Protein AF-A0A9W4N1F3-F1 (afdb_monomer)

Radius of gyration: 16.72 Å; Cα contacts (8 Å, |Δi|>4): 207; chains: 1; bounding box: 38×55×40 Å

pLDDT: mean 85.75, std 13.84, range [33.62, 97.12]

Mean predicted aligned error: 6.54 Å

Organism: Penicillium nalgiovense (NCBI:txid60175)

Structure (mmCIF, N/CA/C/O backbone):
data_AF-A0A9W4N1F3-F1
#
_entry.id   AF-A0A9W4N1F3-F1
#
loop_
_atom_site.group_PDB
_atom_site.id
_atom_site.type_symbol
_atom_site.label_atom_id
_atom_site.label_alt_id
_atom_site.label_comp_id
_atom_site.label_asym_id
_atom_site.label_entity_id
_atom_site.label_seq_id
_atom_site.pdbx_PDB_ins_code
_atom_site.Cartn_x
_atom_site.Cartn_y
_atom_site.Cartn_z
_atom_site.occupancy
_atom_site.B_iso_or_equiv
_atom_site.auth_seq_id
_atom_site.auth_comp_id
_atom_site.auth_asym_id
_atom_site.auth_atom_id
_atom_site.pdbx_PDB_model_num
ATOM 1 N N . MET A 1 1 ? 2.273 -39.148 -11.464 1.00 36.34 1 MET A N 1
ATOM 2 C CA . MET A 1 1 ? 1.663 -38.093 -12.306 1.00 36.34 1 MET A CA 1
ATOM 3 C C . MET A 1 1 ? 1.872 -36.756 -11.597 1.00 36.34 1 MET A C 1
ATOM 5 O O . MET A 1 1 ? 1.063 -36.368 -10.764 1.00 36.34 1 MET A O 1
ATOM 9 N N . HIS A 1 2 ? 3.015 -36.105 -11.821 1.00 34.03 2 HIS A N 1
ATOM 10 C CA . HIS A 1 2 ? 3.285 -34.787 -11.245 1.00 34.03 2 HIS A CA 1
ATOM 11 C C . HIS A 1 2 ? 2.485 -33.745 -12.026 1.00 34.03 2 HIS A C 1
ATOM 13 O O . HIS A 1 2 ? 2.749 -33.517 -13.204 1.00 34.03 2 HIS A O 1
ATOM 19 N N . ARG A 1 3 ? 1.480 -33.136 -11.388 1.00 33.62 3 ARG A N 1
ATOM 20 C CA . ARG A 1 3 ? 0.896 -31.897 -11.903 1.00 33.62 3 ARG A CA 1
ATOM 21 C C . ARG A 1 3 ? 1.883 -30.782 -11.604 1.00 33.62 3 ARG A C 1
ATOM 23 O O . ARG A 1 3 ? 1.939 -30.282 -10.487 1.00 33.62 3 ARG A O 1
ATOM 30 N N . THR A 1 4 ? 2.655 -30.407 -12.611 1.00 38.34 4 THR A N 1
ATOM 31 C CA . THR A 1 4 ? 3.341 -29.122 -12.644 1.00 38.34 4 THR A CA 1
ATOM 32 C C . THR A 1 4 ? 2.257 -28.049 -12.642 1.00 38.34 4 THR A C 1
ATOM 34 O O . THR A 1 4 ? 1.545 -27.872 -13.631 1.00 38.34 4 THR A O 1
ATOM 37 N N . THR A 1 5 ? 2.070 -27.359 -11.520 1.00 38.41 5 THR A N 1
ATOM 38 C CA . THR A 1 5 ? 1.316 -26.106 -11.491 1.00 38.41 5 THR A CA 1
ATOM 39 C C . THR A 1 5 ? 2.110 -25.094 -12.303 1.00 38.41 5 THR A C 1
ATOM 41 O O . THR A 1 5 ? 3.030 -24.458 -11.795 1.00 38.41 5 THR A O 1
ATOM 44 N N . ALA A 1 6 ? 1.794 -24.998 -13.594 1.00 39.78 6 ALA A N 1
ATOM 45 C CA . ALA A 1 6 ? 2.245 -23.912 -14.443 1.00 39.78 6 ALA A CA 1
ATOM 46 C C . ALA A 1 6 ? 1.889 -22.593 -13.741 1.00 39.78 6 ALA A C 1
ATOM 48 O O . ALA A 1 6 ? 0.712 -22.304 -13.509 1.00 39.78 6 ALA A O 1
ATOM 49 N N . GLY A 1 7 ? 2.919 -21.846 -13.333 1.00 41.75 7 GLY A N 1
ATOM 50 C CA . GLY A 1 7 ? 2.782 -20.558 -12.668 1.00 41.75 7 GLY A CA 1
ATOM 51 C C . GLY A 1 7 ? 1.902 -19.642 -13.507 1.00 41.75 7 GLY A C 1
ATOM 52 O O . GLY A 1 7 ? 2.254 -19.284 -14.631 1.00 41.75 7 GLY A O 1
ATOM 53 N N . ARG A 1 8 ? 0.724 -19.306 -12.976 1.00 44.34 8 ARG A N 1
ATOM 54 C CA . ARG A 1 8 ? -0.213 -18.385 -13.620 1.00 44.34 8 ARG A CA 1
ATOM 55 C C . ARG A 1 8 ? 0.491 -17.037 -13.807 1.00 44.34 8 ARG A C 1
ATOM 57 O O . ARG A 1 8 ? 1.135 -16.540 -12.888 1.00 44.34 8 ARG A O 1
ATOM 64 N N . ALA A 1 9 ? 0.403 -16.503 -15.021 1.00 45.31 9 ALA A N 1
ATOM 65 C CA . ALA A 1 9 ? 1.133 -15.330 -15.486 1.00 45.31 9 ALA A CA 1
ATOM 66 C C . ALA A 1 9 ? 1.056 -14.138 -14.509 1.00 45.31 9 ALA A C 1
ATOM 68 O O . ALA A 1 9 ? -0.026 -13.687 -14.136 1.00 45.31 9 ALA A O 1
ATOM 69 N N . ARG A 1 10 ? 2.236 -13.639 -14.125 1.00 59.25 10 ARG A N 1
ATOM 70 C CA . ARG A 1 10 ? 2.479 -12.517 -13.210 1.00 59.25 10 ARG A CA 1
ATOM 71 C C . ARG A 1 10 ? 2.397 -11.211 -14.014 1.00 59.25 10 ARG A C 1
ATOM 73 O O . ARG A 1 10 ? 3.336 -10.898 -14.727 1.00 59.25 10 ARG A O 1
ATOM 80 N N . GLN A 1 11 ? 1.291 -10.470 -13.958 1.00 67.00 11 GLN A N 1
ATOM 81 C CA . GLN A 1 11 ? 1.117 -9.209 -14.706 1.00 67.00 11 GLN A CA 1
ATOM 82 C C . GLN A 1 11 ? 0.681 -8.075 -13.763 1.00 67.00 11 GLN A C 1
ATOM 84 O O . GLN A 1 11 ? -0.237 -8.295 -12.978 1.00 67.00 11 GLN A O 1
ATOM 89 N N . LEU A 1 12 ? 1.270 -6.875 -13.848 1.00 76.25 12 LEU A N 1
ATOM 90 C CA . LEU A 1 12 ? 0.862 -5.690 -13.069 1.00 76.25 12 LEU A CA 1
ATOM 91 C C . LEU A 1 12 ? 0.024 -4.747 -13.939 1.00 76.25 12 LEU A C 1
ATOM 93 O O . LEU A 1 12 ? 0.494 -4.241 -14.964 1.00 76.25 12 LEU A O 1
ATOM 97 N N . TYR A 1 13 ? -1.237 -4.565 -13.554 1.00 75.81 13 TYR A N 1
ATOM 98 C CA . TYR A 1 13 ? -2.259 -3.841 -14.310 1.00 75.81 13 TYR A CA 1
ATOM 99 C C . TYR A 1 13 ? -3.499 -3.596 -13.438 1.00 75.81 13 TYR A C 1
ATOM 101 O O . TYR A 1 13 ? -3.713 -4.278 -12.435 1.00 75.81 13 TYR A O 1
ATOM 109 N N . ARG A 1 14 ? -4.356 -2.662 -13.849 1.00 81.25 14 ARG A N 1
ATOM 110 C CA . ARG A 1 14 ? -5.736 -2.537 -13.349 1.00 81.25 14 ARG A CA 1
ATOM 111 C C . ARG A 1 14 ? -6.688 -3.394 -14.189 1.00 81.25 14 ARG A C 1
ATOM 113 O O . ARG A 1 14 ? -6.340 -3.774 -15.304 1.00 81.25 14 ARG A O 1
ATOM 120 N N . PHE A 1 15 ? -7.903 -3.674 -13.705 1.00 74.06 15 PHE A N 1
ATOM 121 C CA . PHE A 1 15 ? -8.975 -4.323 -14.481 1.00 74.06 15 PHE A CA 1
ATOM 122 C C . PHE A 1 15 ? -8.995 -3.907 -15.962 1.00 74.06 15 PHE A C 1
ATOM 124 O O . PHE A 1 15 ? -8.907 -2.728 -16.299 1.00 74.06 15 PHE A O 1
ATOM 131 N N . GLY A 1 16 ? -9.088 -4.897 -16.854 1.00 72.75 16 GLY A N 1
ATOM 132 C CA . GLY A 1 16 ? -9.069 -4.661 -18.300 1.00 72.75 16 GLY A CA 1
ATOM 133 C C . GLY A 1 16 ? -7.688 -4.335 -18.882 1.00 72.75 16 GLY A C 1
ATOM 134 O O . GLY A 1 16 ? -7.625 -3.778 -19.973 1.00 72.75 16 GLY A O 1
ATOM 135 N N . LYS A 1 17 ? -6.595 -4.682 -18.181 1.00 79.00 17 LYS A N 1
ATOM 136 C CA . LYS A 1 17 ? -5.199 -4.472 -18.627 1.00 79.00 17 LYS A CA 1
ATOM 137 C C . LYS A 1 17 ? -4.808 -2.999 -18.782 1.00 79.00 17 LYS A C 1
ATOM 139 O O . LYS A 1 17 ? -3.885 -2.676 -19.528 1.00 79.00 17 LYS A O 1
ATOM 144 N N . GLN A 1 18 ? -5.504 -2.128 -18.061 1.00 84.25 18 GLN A N 1
ATOM 145 C CA . GLN A 1 18 ? -5.226 -0.698 -18.032 1.00 84.25 18 GLN A CA 1
ATOM 146 C C . GLN A 1 18 ? -3.960 -0.402 -17.206 1.00 84.25 18 GLN A C 1
ATOM 148 O O . GLN A 1 18 ? -3.609 -1.207 -16.329 1.00 84.25 18 GLN A O 1
ATOM 153 N N . PRO A 1 19 ? -3.283 0.736 -17.457 1.00 84.81 19 PRO A N 1
ATOM 154 C CA . PRO A 1 19 ? -2.197 1.217 -16.609 1.00 84.81 19 PRO A CA 1
ATOM 155 C C . PRO A 1 19 ? -2.611 1.337 -15.138 1.00 84.81 19 PRO A C 1
ATOM 157 O O . PRO A 1 19 ? -3.794 1.442 -14.803 1.00 84.81 19 PRO A O 1
ATOM 160 N N . LEU A 1 20 ? -1.616 1.320 -14.257 1.00 86.56 20 LEU A N 1
ATOM 161 C CA . LEU A 1 20 ? -1.813 1.453 -12.817 1.00 86.56 20 LEU A CA 1
ATOM 162 C C . LEU A 1 20 ? -2.311 2.864 -12.460 1.00 86.56 20 LEU A C 1
ATOM 164 O O . LEU A 1 20 ? -1.780 3.855 -12.953 1.00 86.56 20 LEU A O 1
ATOM 168 N N . THR A 1 21 ? -3.295 2.963 -11.564 1.00 83.31 21 THR A N 1
ATOM 169 C CA . THR A 1 21 ? -3.874 4.235 -11.085 1.00 83.31 21 THR A CA 1
ATOM 170 C C . THR A 1 21 ? -3.245 4.684 -9.767 1.00 83.31 21 THR A C 1
ATOM 172 O O . THR A 1 21 ? -3.920 5.141 -8.851 1.00 83.31 21 THR A O 1
ATOM 175 N N . GLU A 1 22 ? -1.928 4.533 -9.663 1.00 85.38 22 GLU A N 1
ATOM 176 C CA . GLU A 1 22 ? -1.179 4.904 -8.467 1.00 85.38 22 GLU A CA 1
ATOM 177 C C . GLU A 1 22 ? -1.120 6.430 -8.313 1.00 85.38 22 GLU A C 1
ATOM 179 O O . GLU A 1 22 ? -0.582 7.114 -9.184 1.00 85.38 22 GLU A O 1
ATOM 184 N N . ALA A 1 23 ? -1.616 6.960 -7.190 1.00 85.69 23 ALA A N 1
ATOM 185 C CA . ALA A 1 23 ? -1.560 8.387 -6.879 1.00 85.69 23 ALA A CA 1
ATOM 186 C C . ALA A 1 23 ? -0.129 8.950 -6.923 1.00 85.69 23 ALA A C 1
ATOM 188 O O . ALA A 1 23 ? 0.079 10.029 -7.479 1.00 85.69 23 ALA A O 1
ATOM 189 N N . PHE A 1 24 ? 0.867 8.195 -6.442 1.00 83.88 24 PHE A N 1
ATOM 190 C CA . PHE A 1 24 ? 2.283 8.571 -6.551 1.00 83.88 24 PHE A CA 1
ATOM 191 C C . PHE A 1 24 ? 2.749 8.703 -8.020 1.00 83.88 24 PHE A C 1
ATOM 193 O O . PHE A 1 24 ? 3.674 9.439 -8.334 1.00 83.88 24 PHE A O 1
ATOM 200 N N . LEU A 1 25 ? 2.088 8.050 -8.973 1.00 83.31 25 LEU A N 1
ATOM 201 C CA . LEU A 1 25 ? 2.440 8.110 -10.396 1.00 83.31 25 LEU A CA 1
ATOM 202 C C . LEU A 1 25 ? 1.584 9.093 -11.194 1.00 83.31 25 LEU A C 1
ATOM 204 O O . LEU A 1 25 ? 1.737 9.171 -12.411 1.00 83.31 25 LEU A O 1
ATOM 208 N N . LYS A 1 26 ? 0.709 9.872 -10.544 1.00 83.81 26 LYS A N 1
ATOM 209 C CA . LYS A 1 26 ? -0.211 10.801 -11.222 1.00 83.81 26 LYS A CA 1
ATOM 210 C C . LYS A 1 26 ? 0.498 11.751 -12.195 1.00 83.81 26 LYS A C 1
ATOM 212 O O . LYS A 1 26 ? -0.058 12.075 -13.240 1.00 83.81 26 LYS A O 1
ATOM 217 N N . PHE A 1 27 ? 1.714 12.178 -11.858 1.00 83.88 27 PHE A N 1
ATOM 218 C CA . PHE A 1 27 ? 2.531 13.080 -12.678 1.00 83.88 27 PHE A CA 1
ATOM 219 C C . PHE A 1 27 ? 3.626 12.366 -13.486 1.00 83.88 27 PHE A C 1
ATOM 221 O O . PHE A 1 27 ? 4.361 13.022 -14.214 1.00 83.88 27 PHE A O 1
ATOM 228 N N . HIS A 1 28 ? 3.704 11.035 -13.390 1.00 82.88 28 HIS A N 1
ATOM 229 C CA . HIS A 1 28 ? 4.682 10.182 -14.077 1.00 82.88 28 HIS A CA 1
ATOM 230 C C . HIS A 1 28 ? 3.967 9.010 -14.785 1.00 82.88 28 HIS A C 1
ATOM 232 O O . HIS A 1 28 ? 4.188 7.842 -14.440 1.00 82.88 28 HIS A O 1
ATOM 238 N N . PRO A 1 29 ? 3.040 9.288 -15.729 1.00 83.06 29 PRO A N 1
ATOM 239 C CA . PRO A 1 29 ? 2.220 8.258 -16.375 1.00 83.06 29 PRO A CA 1
ATOM 240 C C . PRO A 1 29 ? 3.042 7.280 -17.224 1.00 83.06 29 PRO A C 1
ATOM 242 O O . PRO A 1 29 ? 2.627 6.139 -17.417 1.00 83.06 29 PRO A O 1
ATOM 245 N N . ASP A 1 30 ? 4.222 7.695 -17.683 1.00 84.44 30 ASP A N 1
ATOM 246 C CA . ASP A 1 30 ? 5.212 6.860 -18.367 1.00 84.44 30 ASP A CA 1
ATOM 247 C C . ASP A 1 30 ? 5.675 5.674 -17.507 1.00 84.44 30 ASP A C 1
ATOM 249 O O . ASP A 1 30 ? 6.005 4.610 -18.032 1.00 84.44 30 ASP A O 1
ATOM 253 N N . LEU A 1 31 ? 5.616 5.808 -16.179 1.00 83.19 31 LEU A N 1
ATOM 254 C CA . LEU A 1 31 ? 5.974 4.737 -15.258 1.00 83.19 31 LEU A CA 1
ATOM 255 C C . LEU A 1 31 ? 4.815 3.764 -15.014 1.00 83.19 31 LEU A C 1
ATOM 25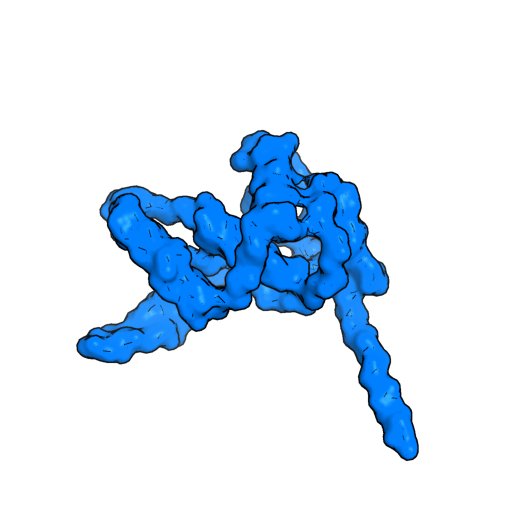7 O O . LEU A 1 31 ? 5.053 2.651 -14.550 1.00 83.19 31 LEU A O 1
ATOM 261 N N . ALA A 1 32 ? 3.561 4.120 -15.310 1.00 84.75 32 ALA A N 1
ATOM 262 C CA . ALA A 1 32 ? 2.365 3.386 -14.872 1.00 84.75 32 ALA A CA 1
ATOM 263 C C . ALA A 1 32 ? 2.142 2.010 -15.542 1.00 84.75 32 ALA A C 1
ATOM 265 O O . ALA A 1 32 ? 1.254 1.261 -15.123 1.00 84.75 32 ALA A O 1
ATOM 266 N N . GLY A 1 33 ? 2.953 1.636 -16.534 1.00 84.44 33 GLY A N 1
ATOM 267 C CA . GLY A 1 33 ? 2.794 0.382 -17.276 1.00 84.44 33 GLY A CA 1
ATOM 268 C C . GLY A 1 33 ? 1.678 0.458 -18.330 1.00 84.44 33 GLY A C 1
ATOM 269 O O . GLY A 1 33 ? 1.392 1.544 -18.831 1.00 84.44 33 GLY A O 1
ATOM 270 N N . PRO A 1 34 ? 1.035 -0.669 -18.701 1.00 82.44 34 PRO A N 1
ATOM 271 C CA . PRO A 1 34 ? 0.968 -1.950 -17.986 1.00 82.44 34 PRO A CA 1
ATOM 272 C C . PRO A 1 34 ? 2.226 -2.824 -18.126 1.00 82.44 34 PRO A C 1
ATOM 274 O O . PRO A 1 34 ? 2.948 -2.740 -19.114 1.00 82.44 34 PRO A O 1
ATOM 277 N N . PHE A 1 35 ? 2.435 -3.743 -17.177 1.00 82.31 35 PHE A N 1
ATOM 278 C CA . PHE A 1 35 ? 3.537 -4.714 -17.204 1.00 82.31 35 PHE A CA 1
ATOM 279 C C . PHE A 1 35 ? 2.969 -6.133 -17.334 1.00 82.31 35 PHE A C 1
ATOM 281 O O . PHE A 1 35 ? 2.492 -6.713 -16.363 1.00 82.31 35 PHE A O 1
ATOM 288 N N . GLN A 1 36 ? 2.976 -6.705 -18.542 1.00 74.25 36 GLN A N 1
ATOM 289 C CA . GLN A 1 36 ? 2.295 -7.984 -18.835 1.00 74.25 36 GLN A CA 1
ATOM 290 C C . GLN A 1 36 ? 3.235 -9.172 -19.102 1.00 74.25 36 GLN A C 1
ATOM 292 O O . GLN A 1 36 ? 2.785 -10.237 -19.532 1.00 74.25 36 GLN A O 1
ATOM 297 N N . VAL A 1 37 ? 4.532 -9.005 -18.852 1.00 71.75 37 VAL A N 1
ATOM 298 C CA . VAL A 1 37 ? 5.558 -10.029 -19.100 1.00 71.75 37 VAL A CA 1
ATOM 299 C C . VAL A 1 37 ? 5.767 -10.949 -17.892 1.00 71.75 37 VAL A C 1
ATOM 301 O O . VAL A 1 37 ? 5.389 -10.609 -16.779 1.00 71.75 37 VAL A O 1
ATOM 304 N N . ALA A 1 38 ? 6.452 -12.082 -18.077 1.00 73.00 38 ALA A N 1
ATOM 305 C CA . ALA A 1 38 ? 6.713 -13.061 -17.012 1.00 73.00 38 ALA A CA 1
ATOM 306 C C . ALA A 1 38 ? 7.382 -12.479 -15.742 1.00 73.00 38 ALA A C 1
ATOM 308 O O . ALA A 1 38 ? 7.097 -12.944 -14.641 1.00 73.00 38 ALA A O 1
ATOM 309 N N . ASN A 1 39 ? 8.206 -11.435 -15.892 1.00 80.12 39 ASN A N 1
ATOM 310 C CA . ASN A 1 39 ? 8.917 -10.745 -14.809 1.00 80.12 39 ASN A CA 1
ATOM 311 C C . ASN A 1 39 ? 8.329 -9.354 -14.513 1.00 80.12 39 ASN A C 1
ATOM 313 O O . ASN A 1 39 ? 9.074 -8.412 -14.251 1.00 80.12 39 ASN A O 1
ATOM 317 N N . ALA A 1 40 ? 7.004 -9.194 -14.585 1.00 83.44 40 ALA A N 1
ATOM 318 C CA . ALA A 1 40 ? 6.355 -7.887 -14.462 1.00 83.44 40 ALA A CA 1
ATOM 319 C C . ALA A 1 40 ? 6.722 -7.128 -13.171 1.00 83.44 40 ALA A C 1
ATOM 321 O O . ALA A 1 40 ? 6.912 -5.919 -13.230 1.00 83.44 40 ALA A O 1
ATOM 322 N N . VAL A 1 41 ? 6.871 -7.821 -12.031 1.00 85.88 41 VAL A N 1
ATOM 323 C CA . VAL A 1 41 ? 7.325 -7.212 -10.762 1.00 85.88 41 VAL A CA 1
ATOM 324 C C . VAL A 1 41 ? 8.730 -6.637 -10.911 1.00 85.88 41 VAL A C 1
ATOM 326 O O . VAL A 1 41 ? 8.963 -5.486 -10.554 1.00 85.88 41 VAL A O 1
ATOM 329 N N . ARG A 1 42 ? 9.655 -7.418 -11.481 1.00 87.00 42 ARG A N 1
ATOM 330 C CA . ARG A 1 42 ? 11.039 -6.984 -11.654 1.00 87.00 42 ARG A CA 1
ATOM 331 C C . ARG A 1 42 ? 11.141 -5.830 -12.645 1.00 87.00 42 ARG A C 1
ATOM 333 O O . ARG A 1 42 ? 11.780 -4.841 -12.338 1.00 87.00 42 ARG A O 1
ATOM 340 N N . GLN A 1 43 ? 10.428 -5.890 -13.770 1.00 84.00 43 GLN A N 1
ATOM 341 C CA . GLN A 1 43 ? 10.365 -4.759 -14.703 1.00 84.00 43 GLN A CA 1
ATOM 342 C C . GLN A 1 43 ? 9.768 -3.506 -14.067 1.00 84.00 43 GLN A C 1
ATOM 344 O O . GLN A 1 43 ? 10.250 -2.406 -14.311 1.00 84.00 43 GLN A O 1
ATOM 349 N N . PHE A 1 44 ? 8.721 -3.660 -13.258 1.00 86.25 44 PHE A N 1
ATOM 350 C CA . PHE A 1 44 ? 8.115 -2.553 -12.532 1.00 86.25 44 PHE A CA 1
ATOM 351 C C . PHE A 1 44 ? 9.106 -1.905 -11.559 1.00 86.25 44 PHE A C 1
ATOM 353 O O . PHE A 1 44 ? 9.163 -0.676 -11.499 1.00 86.25 44 PHE A O 1
ATOM 360 N N . GLN A 1 45 ? 9.872 -2.723 -10.830 1.00 89.44 45 GLN A N 1
ATOM 361 C CA . GLN A 1 45 ? 10.930 -2.290 -9.917 1.00 89.44 45 GLN A CA 1
ATOM 362 C C . GLN A 1 45 ? 12.071 -1.606 -10.670 1.00 89.44 45 GLN A C 1
ATOM 364 O O . GLN A 1 45 ? 12.415 -0.477 -10.333 1.00 89.44 45 GLN A O 1
ATOM 369 N N . ASP A 1 46 ? 12.590 -2.235 -11.727 1.00 86.94 46 ASP A N 1
ATOM 370 C CA . ASP A 1 46 ? 13.684 -1.715 -12.551 1.00 86.94 46 ASP A CA 1
ATOM 371 C C . ASP A 1 46 ? 13.293 -0.371 -13.193 1.00 86.94 46 ASP A C 1
ATOM 373 O O . ASP A 1 46 ? 14.038 0.602 -13.100 1.00 86.94 46 ASP A O 1
ATOM 377 N N . ALA A 1 47 ? 12.079 -0.263 -13.752 1.00 83.19 47 ALA A N 1
ATOM 378 C CA . ALA A 1 47 ? 11.551 0.984 -14.320 1.00 83.19 47 ALA A CA 1
ATOM 379 C C . ALA A 1 47 ? 11.430 2.121 -13.288 1.00 83.19 47 ALA A C 1
ATOM 381 O O . ALA A 1 47 ? 11.367 3.295 -13.650 1.00 83.19 47 ALA A O 1
ATOM 382 N N . ARG A 1 48 ? 11.380 1.783 -11.996 1.00 83.50 48 ARG A N 1
ATOM 383 C CA . ARG A 1 48 ? 11.247 2.726 -10.879 1.00 83.50 48 ARG A CA 1
ATOM 384 C C . ARG A 1 48 ? 12.536 2.903 -10.079 1.00 83.50 48 ARG A C 1
ATOM 386 O O . ARG A 1 48 ? 12.537 3.715 -9.161 1.00 83.50 48 ARG A O 1
ATOM 393 N N . GLY A 1 49 ? 13.604 2.177 -10.412 1.00 86.44 49 GLY A N 1
ATOM 394 C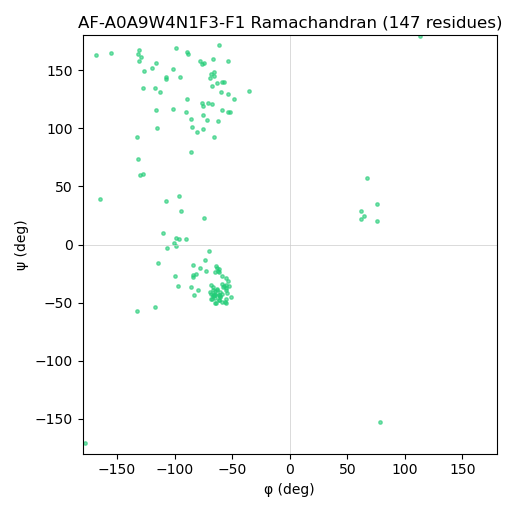 CA . GLY A 1 49 ? 14.837 2.157 -9.622 1.00 86.44 49 GLY A CA 1
ATOM 395 C C . GLY A 1 49 ? 14.636 1.626 -8.197 1.00 86.44 49 GLY A C 1
ATOM 396 O O . GLY A 1 49 ? 15.326 2.061 -7.283 1.00 86.44 49 GLY A O 1
ATOM 397 N N . ILE A 1 50 ? 13.662 0.735 -7.984 1.00 89.88 50 ILE A N 1
ATOM 398 C CA . ILE A 1 50 ? 13.406 0.130 -6.672 1.00 89.88 50 ILE A CA 1
ATOM 399 C C . ILE A 1 50 ? 14.307 -1.096 -6.514 1.00 89.88 50 ILE A C 1
ATOM 401 O O . ILE A 1 50 ? 14.069 -2.140 -7.122 1.00 89.88 50 ILE A O 1
ATOM 405 N N . GLU A 1 51 ? 15.320 -0.990 -5.662 1.00 89.94 51 GLU A N 1
ATOM 406 C CA . GLU A 1 51 ? 16.276 -2.069 -5.403 1.00 89.94 51 GLU A CA 1
ATOM 407 C C . GLU A 1 51 ? 15.762 -3.040 -4.329 1.00 89.94 51 GLU A C 1
ATOM 409 O O . GLU A 1 51 ? 16.148 -2.979 -3.164 1.00 89.94 51 GLU A O 1
ATOM 414 N N . ILE A 1 52 ? 14.871 -3.955 -4.725 1.00 90.19 52 ILE A N 1
ATOM 415 C CA . ILE A 1 52 ? 14.384 -5.049 -3.869 1.00 90.19 52 ILE A CA 1
ATOM 416 C C . ILE A 1 52 ? 14.813 -6.383 -4.484 1.00 90.19 52 ILE A C 1
ATOM 418 O O . ILE A 1 52 ? 14.382 -6.757 -5.575 1.00 90.19 52 ILE A O 1
ATOM 422 N N . ASN A 1 53 ? 15.670 -7.118 -3.772 1.00 83.62 53 ASN A N 1
ATOM 423 C CA . ASN A 1 53 ? 16.317 -8.345 -4.260 1.00 83.62 53 ASN A CA 1
ATOM 424 C C . ASN A 1 53 ? 15.580 -9.638 -3.862 1.00 83.62 53 ASN A C 1
ATOM 426 O O . ASN A 1 53 ? 16.195 -10.696 -3.742 1.00 83.62 53 ASN A O 1
ATOM 430 N N . SER A 1 54 ? 14.262 -9.555 -3.687 1.00 83.62 54 SER A N 1
ATOM 431 C CA . SER A 1 54 ? 13.399 -10.669 -3.278 1.00 83.62 54 SER A CA 1
ATOM 432 C C . SER A 1 54 ? 12.381 -10.992 -4.375 1.00 83.62 54 SER A C 1
ATOM 434 O O . SER A 1 54 ? 11.749 -10.076 -4.905 1.00 83.62 54 SER A O 1
ATOM 436 N N . ASP A 1 55 ? 12.181 -12.279 -4.697 1.00 84.25 55 ASP A N 1
ATOM 437 C CA . ASP A 1 55 ? 11.038 -12.695 -5.528 1.00 84.25 55 ASP A CA 1
ATOM 438 C C . ASP A 1 55 ? 9.769 -12.554 -4.688 1.00 84.25 55 ASP A C 1
ATOM 440 O O . ASP A 1 55 ? 9.541 -13.314 -3.745 1.00 84.25 55 ASP A O 1
ATOM 444 N N . VAL A 1 56 ? 8.969 -11.539 -5.002 1.00 86.62 56 VAL A N 1
ATOM 445 C CA . VAL A 1 56 ? 7.708 -11.280 -4.313 1.00 86.62 56 VAL A CA 1
ATOM 446 C C . VAL A 1 56 ? 6.527 -11.625 -5.204 1.00 86.62 56 VAL A C 1
ATOM 448 O O . VAL A 1 56 ? 6.555 -11.367 -6.415 1.00 86.62 56 VAL A O 1
ATOM 451 N N . PRO A 1 57 ? 5.453 -12.181 -4.623 1.00 88.06 57 PRO A N 1
ATOM 452 C CA . PRO A 1 57 ? 4.257 -12.443 -5.389 1.00 88.06 57 PRO A CA 1
ATOM 453 C C . PRO A 1 57 ? 3.628 -11.129 -5.852 1.00 88.06 57 PRO A C 1
ATOM 455 O O . PRO A 1 57 ? 3.687 -10.092 -5.189 1.00 88.06 57 PRO A O 1
ATOM 458 N N . ASN A 1 58 ? 2.996 -11.209 -7.014 1.00 87.94 58 ASN A N 1
ATOM 459 C CA . ASN A 1 58 ? 2.090 -10.188 -7.497 1.00 87.94 58 ASN A CA 1
ATOM 460 C C . ASN A 1 58 ? 0.683 -10.517 -6.995 1.00 87.94 58 ASN A C 1
ATOM 462 O O . ASN A 1 58 ? 0.192 -11.626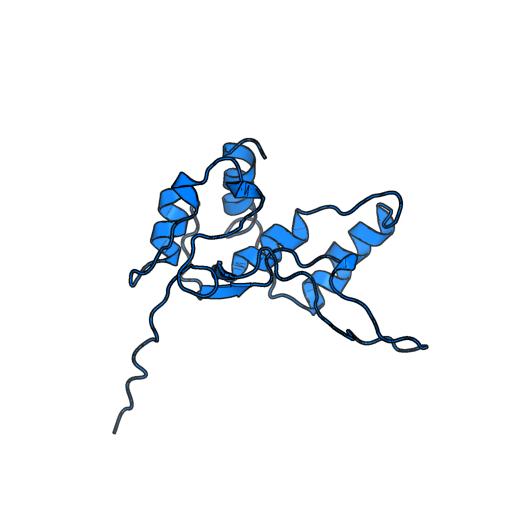 -7.225 1.00 87.94 58 ASN A O 1
ATOM 466 N N . VAL A 1 59 ? 0.058 -9.568 -6.312 1.00 90.38 59 VAL A N 1
ATOM 467 C CA . VAL A 1 59 ? -1.244 -9.734 -5.667 1.00 90.38 59 VAL A CA 1
ATOM 468 C C . VAL A 1 59 ? -2.156 -8.581 -6.052 1.00 90.38 59 VAL A C 1
ATOM 470 O O . VAL A 1 59 ? -1.699 -7.515 -6.464 1.00 90.38 59 VAL A O 1
ATOM 473 N N . PHE A 1 60 ? -3.459 -8.804 -5.935 1.00 91.44 60 PHE A N 1
ATOM 474 C CA . PHE A 1 60 ? -4.416 -7.720 -6.061 1.00 91.44 60 PHE A CA 1
ATOM 475 C C . PHE A 1 60 ? -4.379 -6.884 -4.780 1.00 91.44 60 PHE A C 1
ATOM 477 O O . PHE A 1 60 ? -4.638 -7.408 -3.697 1.00 91.44 60 PHE A O 1
ATOM 484 N N . THR A 1 61 ? -4.030 -5.611 -4.912 1.00 93.31 61 THR A N 1
ATOM 485 C CA . THR A 1 61 ? -3.926 -4.640 -3.824 1.00 93.31 61 THR A CA 1
ATOM 486 C C . THR A 1 61 ? -5.090 -3.657 -3.905 1.00 93.31 61 THR A C 1
ATOM 488 O O . THR A 1 61 ? -5.546 -3.294 -4.995 1.00 93.31 61 THR A O 1
ATOM 491 N N . HIS A 1 62 ? -5.580 -3.229 -2.743 1.00 95.12 62 HIS A N 1
ATOM 492 C CA . HIS A 1 62 ? -6.480 -2.086 -2.630 1.00 95.12 62 HIS A CA 1
ATOM 493 C C . HIS A 1 62 ? -5.749 -0.800 -3.021 1.00 95.12 62 HIS A C 1
ATOM 495 O O . HIS A 1 62 ? -6.299 0.049 -3.720 1.00 95.12 62 HIS A O 1
ATOM 501 N N . ASN A 1 63 ? -4.479 -0.710 -2.616 1.00 93.69 63 ASN A N 1
ATOM 502 C CA . ASN A 1 63 ? -3.568 0.382 -2.911 1.00 93.69 63 ASN A CA 1
ATOM 503 C C . ASN A 1 63 ? -4.030 1.744 -2.361 1.00 93.69 63 ASN A C 1
ATOM 505 O O . ASN A 1 63 ? -3.616 2.783 -2.862 1.00 93.69 63 ASN A O 1
ATOM 509 N N . ASP A 1 64 ? -4.897 1.740 -1.353 1.00 94.25 64 ASP A N 1
ATOM 510 C CA . ASP A 1 64 ? -5.368 2.941 -0.641 1.00 94.25 64 ASP A CA 1
ATOM 511 C C . ASP A 1 64 ? -6.057 2.549 0.677 1.00 94.25 64 ASP A C 1
ATOM 513 O O . ASP A 1 64 ? -7.157 2.996 1.004 1.00 94.25 64 ASP A O 1
ATOM 517 N N . LEU A 1 65 ? -5.490 1.551 1.364 1.00 94.12 65 LEU A N 1
ATOM 518 C CA . LEU A 1 65 ? -6.098 0.966 2.553 1.00 94.12 65 LEU A CA 1
ATOM 519 C C . LEU A 1 65 ? -5.831 1.851 3.776 1.00 94.12 65 LEU A C 1
ATOM 521 O O . LEU A 1 65 ? -4.780 1.776 4.414 1.00 94.12 65 LEU A O 1
ATOM 525 N N . VAL A 1 66 ? -6.811 2.695 4.086 1.00 93.62 66 VAL A N 1
ATOM 526 C CA . VAL A 1 66 ? -6.802 3.666 5.187 1.00 93.62 66 VAL A CA 1
ATOM 527 C C . VAL A 1 66 ? -8.071 3.526 6.038 1.00 93.62 66 VAL A C 1
ATOM 529 O O . VAL A 1 66 ? -9.061 2.982 5.539 1.00 93.62 66 VAL A O 1
ATOM 532 N N . PRO A 1 67 ? -8.106 4.042 7.287 1.00 93.12 67 PRO A N 1
ATOM 533 C CA . PRO A 1 67 ? -9.273 3.883 8.157 1.00 93.12 67 PRO A CA 1
ATOM 534 C C . PRO A 1 67 ? -10.617 4.289 7.512 1.00 93.12 67 PRO A C 1
ATOM 536 O O . PRO A 1 67 ? -11.551 3.485 7.589 1.00 93.12 67 PRO A O 1
ATOM 539 N N . PRO A 1 68 ? -10.736 5.439 6.802 1.00 93.88 68 PRO A N 1
ATOM 540 C CA . PRO A 1 68 ? -11.974 5.826 6.108 1.00 93.88 68 PRO A CA 1
ATOM 541 C C . PRO A 1 68 ? -12.517 4.788 5.116 1.00 93.88 68 PRO A C 1
ATOM 543 O O . PRO A 1 68 ? -13.726 4.697 4.918 1.00 93.88 68 PRO A O 1
ATOM 546 N N . ASN A 1 69 ? -11.633 3.978 4.528 1.00 95.69 69 ASN A N 1
ATOM 547 C CA . ASN A 1 69 ? -11.965 2.985 3.506 1.00 95.69 69 ASN A CA 1
ATOM 548 C C . ASN A 1 69 ? -12.310 1.606 4.101 1.00 95.69 69 ASN A C 1
ATOM 550 O O . ASN A 1 69 ? -12.545 0.646 3.364 1.00 95.69 69 ASN A O 1
ATOM 554 N N . THR A 1 70 ? -12.365 1.497 5.434 1.00 93.88 70 THR A N 1
ATOM 555 C CA . THR A 1 70 ? -12.628 0.250 6.174 1.00 93.88 70 THR A CA 1
ATOM 556 C C . THR A 1 70 ? -13.767 0.408 7.191 1.00 93.88 70 THR A C 1
ATOM 558 O O . THR A 1 70 ? -13.561 0.248 8.396 1.00 93.88 70 THR A O 1
ATOM 561 N N . PRO A 1 71 ? -14.995 0.748 6.750 1.00 94.00 71 PRO A N 1
ATOM 562 C CA . PRO A 1 71 ? -16.115 0.954 7.661 1.00 94.00 71 PRO A CA 1
ATOM 563 C C . PRO A 1 71 ? -16.377 -0.280 8.529 1.00 94.00 71 PRO A C 1
ATOM 565 O O . PRO A 1 71 ? -16.345 -1.424 8.062 1.00 94.00 71 PRO A O 1
ATOM 568 N N . LEU A 1 72 ? -16.681 -0.032 9.802 1.00 93.56 72 LEU A N 1
ATOM 569 C CA . LEU A 1 72 ? -16.951 -1.068 10.789 1.00 93.56 72 LEU A CA 1
ATOM 570 C C . LEU A 1 72 ? -18.454 -1.229 11.046 1.00 93.56 72 LEU A C 1
ATOM 572 O O . LEU A 1 72 ? -19.230 -0.279 10.949 1.00 93.56 72 LEU A O 1
ATOM 576 N N . SER A 1 73 ? -18.873 -2.437 11.416 1.00 96.19 73 SER A N 1
ATOM 577 C CA . SER A 1 73 ? -20.230 -2.701 11.885 1.00 96.19 73 SER A CA 1
ATOM 578 C C . SER A 1 73 ? -20.487 -1.990 13.220 1.00 96.19 73 SER A C 1
ATOM 580 O O . SER A 1 73 ? -19.589 -1.959 14.064 1.00 96.19 73 SER A O 1
ATOM 582 N N . PRO A 1 74 ? -21.709 -1.502 13.482 1.00 93.88 74 PRO A N 1
ATOM 583 C CA . PRO A 1 74 ? -22.046 -0.922 14.778 1.00 93.88 74 PRO A CA 1
ATOM 584 C C . PRO A 1 74 ? -22.039 -1.978 15.898 1.00 93.88 74 PRO A C 1
ATOM 586 O O . PRO A 1 74 ? -22.212 -3.172 15.648 1.00 93.88 74 PRO A O 1
ATOM 589 N N . GLY A 1 75 ? -21.907 -1.523 17.147 1.00 94.44 75 GLY A N 1
ATOM 590 C CA . GLY A 1 75 ? -22.022 -2.356 18.349 1.00 94.44 75 GLY A CA 1
ATOM 591 C C . GLY A 1 75 ? -20.714 -2.518 19.138 1.00 94.44 75 GLY A C 1
ATOM 592 O O . GLY A 1 75 ? -19.683 -1.975 18.752 1.00 94.44 75 GLY A O 1
ATOM 593 N N . PRO A 1 76 ? -20.744 -3.262 20.260 1.00 93.38 76 PRO A N 1
ATOM 594 C CA . PRO A 1 76 ? -19.623 -3.353 21.202 1.00 93.38 76 PRO A CA 1
ATOM 595 C C . PRO A 1 76 ? -18.438 -4.196 20.701 1.00 93.38 76 PRO A C 1
ATOM 597 O O . PRO A 1 76 ? -17.368 -4.152 21.297 1.00 93.38 76 PRO A O 1
ATOM 600 N N . ASN A 1 77 ? -18.619 -4.974 19.630 1.00 92.12 77 ASN A N 1
ATOM 601 C CA . ASN A 1 77 ? -17.562 -5.762 18.995 1.00 92.12 77 ASN A CA 1
ATOM 602 C C . ASN A 1 77 ? -17.588 -5.523 17.476 1.00 92.12 77 ASN A C 1
ATOM 604 O O . ASN A 1 77 ? -18.111 -6.361 16.730 1.00 92.12 77 ASN A O 1
ATOM 608 N N . PRO A 1 78 ? -17.130 -4.342 17.028 1.00 91.00 78 PRO A N 1
ATOM 609 C CA . PRO A 1 78 ? -17.186 -3.962 15.628 1.00 91.00 78 PRO A CA 1
ATOM 610 C C . PRO A 1 78 ? -16.325 -4.897 14.770 1.00 91.00 78 PRO A C 1
ATOM 612 O O . PRO A 1 78 ? -15.211 -5.265 15.139 1.00 91.00 78 PRO A O 1
ATOM 615 N N . LYS A 1 79 ? -16.838 -5.273 13.599 1.00 91.56 79 LYS A N 1
ATOM 616 C CA . LYS A 1 79 ? -16.111 -6.017 12.562 1.00 91.56 79 LYS A CA 1
ATOM 617 C C . LYS A 1 79 ? -15.990 -5.154 11.318 1.00 91.56 79 LYS A C 1
ATOM 619 O O . LYS A 1 79 ? -16.836 -4.292 11.104 1.00 91.56 79 LYS A O 1
ATOM 624 N N . VAL A 1 80 ? -15.000 -5.418 10.468 1.00 92.81 80 VAL A N 1
ATOM 625 C CA . VAL A 1 80 ? -14.942 -4.794 9.138 1.00 92.81 80 VAL A CA 1
ATOM 626 C C . VAL A 1 80 ? -16.213 -5.166 8.375 1.00 92.81 80 VAL A C 1
ATOM 628 O O . VAL A 1 80 ? -16.467 -6.344 8.125 1.00 92.81 80 VAL A O 1
ATOM 631 N N . ALA A 1 81 ? -17.035 -4.166 8.065 1.00 95.69 81 ALA A N 1
ATOM 632 C CA . ALA A 1 81 ? -18.297 -4.345 7.358 1.00 95.69 81 ALA A CA 1
ATOM 633 C C . ALA A 1 81 ? -18.087 -4.345 5.841 1.00 95.69 81 ALA A C 1
ATOM 635 O O . ALA A 1 81 ? -18.752 -5.091 5.125 1.00 95.69 81 ALA A O 1
ATOM 636 N N . ALA A 1 82 ? -17.152 -3.523 5.360 1.00 95.62 82 ALA A N 1
ATOM 637 C CA . ALA A 1 82 ? -16.754 -3.468 3.962 1.00 95.62 82 ALA A CA 1
ATOM 638 C C . ALA A 1 82 ? -15.323 -2.938 3.816 1.00 95.62 82 ALA A C 1
ATOM 640 O O . ALA A 1 82 ? -14.771 -2.329 4.732 1.00 95.62 82 ALA A O 1
ATOM 641 N N . ILE A 1 83 ? -14.762 -3.147 2.628 1.00 96.12 83 ILE A N 1
ATOM 642 C CA . ILE A 1 83 ? -13.629 -2.387 2.099 1.00 96.12 83 ILE A CA 1
ATOM 643 C C . ILE A 1 83 ? -14.196 -1.599 0.919 1.00 96.12 83 ILE A C 1
ATOM 645 O O . ILE A 1 83 ? -14.935 -2.172 0.113 1.00 96.12 83 ILE A O 1
ATOM 649 N N . ILE A 1 84 ? -13.929 -0.298 0.852 1.00 97.12 84 ILE A N 1
ATOM 650 C CA . ILE A 1 84 ? -14.497 0.614 -0.151 1.00 97.12 84 ILE A CA 1
ATOM 651 C C . ILE A 1 84 ? -13.399 1.462 -0.797 1.00 97.12 84 ILE A C 1
ATOM 653 O O . ILE A 1 84 ? -12.302 1.533 -0.274 1.00 97.12 84 ILE A O 1
ATOM 657 N N . ASP A 1 85 ? -13.730 2.138 -1.900 1.00 95.06 85 ASP A N 1
ATOM 658 C CA . ASP A 1 85 ? -12.819 3.018 -2.653 1.00 95.06 85 ASP A CA 1
ATOM 659 C C . ASP A 1 85 ? -11.637 2.313 -3.357 1.00 95.06 85 ASP A C 1
ATOM 661 O O . ASP A 1 85 ? -10.463 2.650 -3.226 1.00 95.06 85 ASP A O 1
ATOM 665 N N . PHE A 1 86 ? -11.968 1.353 -4.225 1.00 94.38 86 PHE A N 1
ATOM 666 C CA . PHE A 1 86 ? -11.009 0.631 -5.076 1.00 94.38 86 PHE A CA 1
ATOM 667 C C . PHE A 1 86 ? -10.482 1.457 -6.274 1.00 94.38 86 PHE A C 1
ATOM 669 O O . PHE A 1 86 ? -10.069 0.892 -7.295 1.00 94.38 86 PHE A O 1
ATOM 676 N N . GLY A 1 87 ? -10.518 2.793 -6.219 1.00 91.94 87 GLY A N 1
ATOM 677 C CA . GLY A 1 87 ? -10.105 3.661 -7.331 1.00 91.94 87 GLY A CA 1
ATOM 678 C C . GLY A 1 87 ? -8.647 3.445 -7.766 1.00 91.94 87 GLY A C 1
ATOM 679 O O . GLY A 1 87 ? -8.333 3.493 -8.962 1.00 91.94 87 GLY A O 1
ATOM 680 N N . GLN A 1 88 ? -7.780 3.128 -6.802 1.00 92.12 88 GLN A N 1
ATOM 681 C CA . GLN A 1 88 ? -6.343 2.899 -6.995 1.00 92.12 88 GLN A CA 1
ATOM 682 C C . GLN A 1 88 ? -5.960 1.413 -7.090 1.00 92.12 88 GLN A C 1
ATOM 684 O O . GLN A 1 88 ? -4.784 1.094 -7.284 1.00 92.12 88 GLN A O 1
ATOM 689 N N . ALA A 1 89 ? -6.938 0.514 -6.964 1.00 93.00 89 ALA A N 1
ATOM 690 C CA . ALA A 1 89 ? -6.703 -0.917 -6.869 1.00 93.00 89 ALA A CA 1
ATOM 691 C C . ALA A 1 89 ? -6.169 -1.516 -8.177 1.00 93.00 89 ALA A C 1
ATOM 693 O O . ALA A 1 89 ? -6.557 -1.131 -9.288 1.00 93.00 89 ALA A O 1
ATOM 694 N N . GLY A 1 90 ? -5.317 -2.527 -8.046 1.00 91.75 90 GLY A N 1
ATOM 695 C CA . GLY A 1 90 ? -4.712 -3.211 -9.181 1.00 91.75 90 GLY A CA 1
ATOM 696 C C . GLY A 1 90 ? -3.814 -4.360 -8.754 1.00 91.75 90 GLY A C 1
ATOM 697 O O . GLY A 1 90 ? -3.781 -4.750 -7.594 1.00 91.75 90 GLY A O 1
ATOM 698 N N . TRP A 1 91 ? -3.083 -4.920 -9.708 1.00 91.25 91 TRP A N 1
ATOM 699 C CA . TRP A 1 91 ? -2.075 -5.943 -9.452 1.00 91.25 91 TRP A CA 1
ATOM 700 C C . TRP A 1 91 ? -0.720 -5.276 -9.200 1.00 91.25 91 TRP A C 1
ATOM 702 O O . TRP A 1 91 ? -0.173 -4.652 -10.113 1.00 91.25 91 TRP A O 1
ATOM 712 N N . TYR A 1 92 ? -0.208 -5.393 -7.974 1.00 91.56 92 TYR A N 1
ATOM 713 C CA . TYR A 1 92 ? 1.047 -4.792 -7.508 1.00 91.56 92 TYR A CA 1
ATOM 714 C C . TYR A 1 92 ? 1.911 -5.839 -6.779 1.00 91.56 92 TYR A C 1
ATOM 716 O O . TYR A 1 92 ? 1.417 -6.900 -6.380 1.00 91.56 92 TYR A O 1
ATOM 724 N N . PRO A 1 93 ? 3.215 -5.571 -6.571 1.00 92.75 93 PRO A N 1
ATOM 725 C CA . PRO A 1 93 ? 4.042 -6.415 -5.713 1.00 92.75 93 PRO A CA 1
ATOM 726 C C . PRO A 1 93 ? 3.467 -6.461 -4.288 1.00 92.75 93 PRO A C 1
ATOM 728 O O . PRO A 1 93 ? 3.055 -5.427 -3.773 1.00 92.75 93 PRO A O 1
ATOM 731 N N . ALA A 1 94 ? 3.467 -7.620 -3.624 1.00 92.25 94 ALA A N 1
ATOM 732 C CA . ALA A 1 94 ? 2.791 -7.788 -2.328 1.00 92.25 94 ALA A CA 1
ATOM 733 C C . ALA A 1 94 ? 3.223 -6.804 -1.226 1.00 92.25 94 ALA A C 1
ATOM 735 O O . ALA A 1 94 ? 2.384 -6.341 -0.460 1.00 92.25 94 ALA A O 1
ATOM 736 N N . TYR A 1 95 ? 4.499 -6.404 -1.190 1.00 93.75 95 TYR A N 1
ATOM 737 C CA . TYR A 1 95 ? 4.992 -5.413 -0.223 1.00 93.75 95 TYR A CA 1
ATOM 738 C C . TYR A 1 95 ? 4.360 -4.019 -0.391 1.00 93.75 95 TYR A C 1
ATOM 740 O O . TYR A 1 95 ? 4.447 -3.192 0.517 1.00 93.75 95 TYR A O 1
ATOM 748 N N . TRP A 1 96 ? 3.767 -3.731 -1.554 1.00 94.06 96 TRP A N 1
ATOM 749 C CA . TRP A 1 96 ? 3.290 -2.402 -1.928 1.00 94.06 96 TRP A CA 1
ATOM 750 C C . TRP A 1 96 ? 2.153 -1.914 -1.032 1.00 94.06 96 TRP A C 1
ATOM 752 O O . TRP A 1 96 ? 2.177 -0.760 -0.611 1.00 94.06 96 TRP A O 1
ATOM 762 N N . GLU A 1 97 ? 1.195 -2.788 -0.700 1.00 95.31 97 GLU A N 1
ATOM 763 C CA . GLU A 1 97 ? 0.048 -2.427 0.146 1.00 95.31 97 GLU A CA 1
ATOM 764 C C . GLU A 1 97 ? 0.512 -1.977 1.536 1.00 95.31 97 GLU A C 1
ATOM 766 O O . GLU A 1 97 ? 0.128 -0.904 1.995 1.00 95.31 97 GLU A O 1
ATOM 771 N N . TYR A 1 98 ? 1.408 -2.742 2.173 1.00 95.38 98 TYR A N 1
ATOM 772 C CA . TYR A 1 98 ? 1.939 -2.378 3.487 1.00 95.38 98 TYR A CA 1
ATOM 773 C C . TYR A 1 98 ? 2.765 -1.088 3.432 1.00 95.38 98 TYR A C 1
ATOM 775 O O . TYR A 1 98 ? 2.576 -0.196 4.259 1.00 95.38 98 TYR A O 1
ATOM 783 N N . CYS A 1 99 ? 3.656 -0.956 2.442 1.00 94.94 99 CYS A N 1
ATOM 784 C CA . CYS A 1 99 ? 4.499 0.233 2.320 1.00 94.94 99 CYS A CA 1
ATOM 785 C C . CYS A 1 99 ? 3.663 1.506 2.143 1.00 94.94 99 CYS A C 1
ATOM 787 O O . CYS A 1 99 ? 3.914 2.510 2.812 1.00 94.94 99 CYS A O 1
ATOM 789 N N . LYS A 1 100 ? 2.634 1.452 1.291 1.00 93.94 100 LYS A N 1
ATOM 790 C CA . LYS A 1 100 ? 1.721 2.575 1.084 1.00 93.94 100 LYS A CA 1
ATOM 791 C C . LYS A 1 100 ? 0.857 2.846 2.312 1.00 93.94 100 LYS A C 1
ATOM 793 O O . LYS A 1 100 ? 0.796 3.996 2.744 1.00 93.94 100 LYS A O 1
ATOM 798 N N . GLY A 1 101 ? 0.261 1.810 2.905 1.00 93.75 101 GLY A N 1
ATOM 799 C CA . GLY A 1 101 ? -0.567 1.926 4.107 1.00 93.75 101 GLY A CA 1
ATOM 800 C C . GLY A 1 101 ? 0.174 2.571 5.280 1.00 93.75 101 GLY A C 1
ATOM 801 O O . GLY A 1 101 ? -0.407 3.375 5.997 1.00 93.75 101 GLY A O 1
ATOM 802 N N . ARG A 1 102 ? 1.478 2.301 5.433 1.00 92.50 102 ARG A N 1
ATOM 803 C CA . ARG A 1 102 ? 2.332 2.939 6.451 1.00 92.50 102 ARG A CA 1
ATOM 804 C C . ARG A 1 102 ? 2.677 4.407 6.151 1.00 92.50 102 ARG A C 1
ATOM 806 O O . ARG A 1 102 ? 3.049 5.144 7.059 1.00 92.50 102 ARG A O 1
ATOM 813 N N . ARG A 1 103 ? 2.613 4.839 4.887 1.00 91.06 103 ARG A N 1
ATOM 814 C CA . AR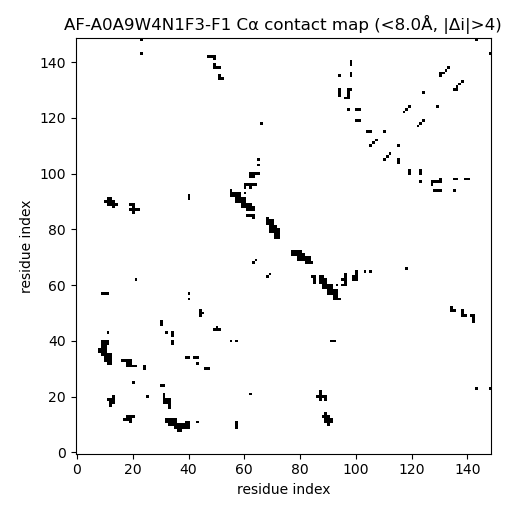G A 1 103 ? 3.069 6.169 4.438 1.00 91.06 103 ARG A CA 1
ATOM 815 C C . ARG A 1 103 ? 1.946 7.196 4.326 1.00 91.06 103 ARG A C 1
ATOM 817 O O . ARG A 1 103 ? 2.204 8.389 4.528 1.00 91.06 103 ARG A O 1
ATOM 824 N N . VAL A 1 104 ? 0.759 6.762 3.905 1.00 90.50 104 VAL A N 1
ATOM 825 C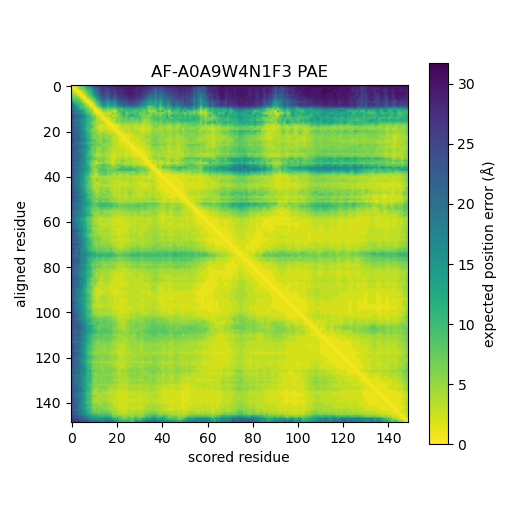 CA . VAL A 1 104 ? -0.375 7.645 3.614 1.00 90.50 104 VAL A CA 1
ATOM 826 C C . VAL A 1 104 ? -1.003 8.113 4.917 1.00 90.50 104 VAL A C 1
ATOM 828 O O . VAL A 1 104 ? -1.466 7.302 5.708 1.00 90.50 104 VAL A O 1
ATOM 831 N N . ARG A 1 105 ? -1.047 9.435 5.104 1.00 90.50 105 ARG A N 1
ATOM 832 C CA . ARG A 1 105 ? -1.781 10.079 6.196 1.00 90.50 105 ARG A CA 1
ATOM 833 C C . ARG A 1 105 ? -3.153 10.507 5.701 1.00 90.50 105 ARG A C 1
ATOM 835 O O . ARG A 1 105 ? -3.290 10.946 4.561 1.00 90.50 105 ARG A O 1
ATOM 842 N N . VAL A 1 106 ? -4.142 10.397 6.574 1.00 90.69 106 VAL A N 1
ATOM 843 C CA . VAL A 1 106 ? -5.511 10.861 6.325 1.00 90.69 106 VAL A CA 1
ATOM 844 C C . VAL A 1 106 ? -5.740 12.226 6.968 1.00 90.69 106 VAL A C 1
ATOM 846 O O . VAL A 1 106 ? -4.896 12.719 7.725 1.00 90.69 106 VAL A O 1
ATOM 849 N N . ASP A 1 107 ? -6.865 12.845 6.618 1.00 90.56 107 ASP A N 1
ATOM 850 C CA . ASP A 1 107 ? -7.244 14.167 7.102 1.00 90.56 107 ASP A CA 1
ATOM 851 C C . ASP A 1 107 ? -7.225 14.255 8.638 1.00 90.56 107 ASP A C 1
ATOM 853 O O . ASP A 1 107 ? -7.797 13.414 9.335 1.00 90.56 107 ASP A O 1
ATOM 857 N N . GLN A 1 108 ? -6.550 15.286 9.151 1.00 89.88 108 GLN A N 1
ATOM 858 C CA . GLN A 1 108 ? -6.292 15.446 10.583 1.00 89.88 108 GLN A CA 1
ATOM 859 C C . GLN A 1 108 ? -7.504 15.959 11.355 1.00 89.88 108 GLN A C 1
ATOM 861 O O . GLN A 1 108 ? -7.545 15.780 12.570 1.00 89.88 108 GLN A O 1
ATOM 866 N N . GLU A 1 109 ? -8.479 16.577 10.681 1.00 91.25 109 GLU A N 1
ATOM 867 C CA . GLU A 1 109 ? -9.705 17.034 11.341 1.00 91.25 109 GLU A CA 1
ATOM 868 C C . GLU A 1 109 ? -10.559 15.846 11.804 1.00 91.25 109 GLU A C 1
ATOM 870 O O . GLU A 1 109 ? -11.172 15.902 12.868 1.00 91.25 109 GLU A O 1
ATOM 875 N N . HIS A 1 110 ? -10.558 14.751 11.035 1.00 88.69 110 HIS A N 1
ATOM 876 C CA . HIS A 1 110 ? -11.332 13.543 11.333 1.00 88.69 110 HIS A CA 1
ATOM 877 C C . HIS A 1 110 ? -10.498 12.431 11.988 1.00 88.69 110 HIS A C 1
ATOM 879 O O . HIS A 1 110 ? -11.044 11.607 12.723 1.00 88.69 110 HIS A O 1
ATOM 885 N N . PHE A 1 111 ? -9.187 12.398 11.732 1.00 91.19 111 PHE A N 1
ATOM 886 C CA . PHE A 1 111 ? -8.255 11.404 12.263 1.00 91.19 111 PHE A CA 1
ATOM 887 C C . PHE A 1 111 ? -7.012 12.099 12.805 1.00 91.19 111 PHE A C 1
ATOM 889 O O . PHE A 1 111 ? -6.040 12.337 12.080 1.00 91.19 111 PHE A O 1
ATOM 896 N N . ASP A 1 112 ? -7.036 12.407 14.098 1.00 94.31 112 ASP A N 1
ATOM 897 C CA . ASP A 1 112 ? -5.901 13.029 14.766 1.00 94.31 112 ASP A CA 1
ATOM 898 C C . ASP A 1 112 ? -4.639 12.142 14.728 1.00 94.31 112 ASP A C 1
ATOM 900 O O . ASP A 1 112 ? -4.647 10.978 14.311 1.00 94.31 112 ASP A O 1
ATOM 904 N N . ASN A 1 113 ? -3.509 12.702 15.166 1.00 94.19 113 ASN A N 1
ATOM 905 C CA . ASN A 1 113 ? -2.246 11.966 15.161 1.00 94.19 113 ASN A CA 1
ATOM 906 C C . ASN A 1 113 ? -2.327 10.667 15.980 1.00 94.19 113 ASN A C 1
ATOM 908 O O . ASN A 1 113 ? -1.740 9.677 15.564 1.00 94.19 113 ASN A O 1
ATOM 912 N N . ALA A 1 114 ? -3.053 10.642 17.100 1.00 94.69 114 ALA A N 1
ATOM 913 C CA . ALA A 1 114 ? -3.146 9.452 17.940 1.00 94.69 114 ALA A CA 1
ATOM 914 C C . ALA A 1 114 ? -3.923 8.324 17.242 1.00 94.69 114 ALA A C 1
ATOM 916 O O . ALA A 1 114 ? -3.474 7.179 17.252 1.00 94.69 114 ALA A O 1
ATOM 917 N N . ALA A 1 115 ? -5.034 8.649 16.578 1.00 92.69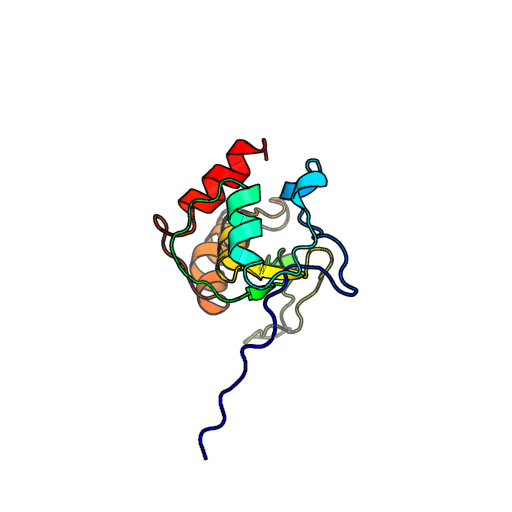 115 ALA A N 1
ATOM 918 C CA . ALA A 1 115 ? -5.814 7.702 15.788 1.00 92.69 115 ALA A CA 1
ATOM 919 C C . ALA A 1 115 ? -5.011 7.152 14.598 1.00 92.69 115 ALA A C 1
ATOM 921 O O . ALA A 1 115 ? -5.074 5.958 14.297 1.00 92.69 115 ALA A O 1
ATOM 922 N N . GLN A 1 116 ? -4.220 8.004 13.939 1.00 93.25 116 GLN A N 1
ATOM 923 C CA . GLN A 1 116 ? -3.335 7.567 12.858 1.00 93.25 116 GLN A CA 1
ATOM 924 C C . GLN A 1 116 ? -2.217 6.648 13.370 1.00 93.25 116 GLN A C 1
ATOM 926 O O . GLN A 1 116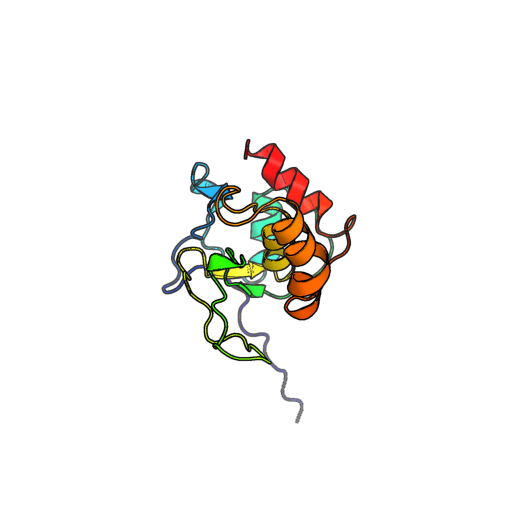 ? -1.975 5.602 12.774 1.00 93.25 116 GLN A O 1
ATOM 931 N N . GLU A 1 117 ? -1.577 6.979 14.495 1.00 94.25 117 GLU A N 1
ATOM 932 C CA . GLU A 1 117 ? -0.574 6.097 15.103 1.00 94.25 117 GLU A CA 1
ATOM 933 C C . GLU A 1 117 ? -1.178 4.756 15.550 1.00 94.25 117 GLU A C 1
ATOM 935 O O . GLU A 1 117 ? -0.557 3.711 15.347 1.00 94.25 117 GLU A O 1
ATOM 940 N N . GLU A 1 118 ? -2.405 4.737 16.089 1.00 94.50 118 GLU A N 1
ATOM 941 C CA . GLU A 1 118 ? -3.096 3.479 16.404 1.00 94.50 118 GLU A CA 1
ATOM 942 C C . GLU A 1 118 ? -3.318 2.638 15.138 1.00 94.50 118 GLU A C 1
ATOM 944 O O . GLU A 1 118 ? -3.059 1.432 15.143 1.00 94.50 118 GLU A O 1
ATOM 949 N N . TRP A 1 119 ? -3.736 3.258 14.030 1.00 93.31 119 TRP A N 1
ATOM 950 C CA . TRP A 1 119 ? -3.864 2.571 12.743 1.00 93.31 119 TRP A CA 1
ATOM 951 C C . TRP A 1 119 ? -2.564 1.892 12.314 1.00 93.31 119 TRP A C 1
ATOM 953 O O . TRP A 1 119 ? -2.574 0.692 12.020 1.00 93.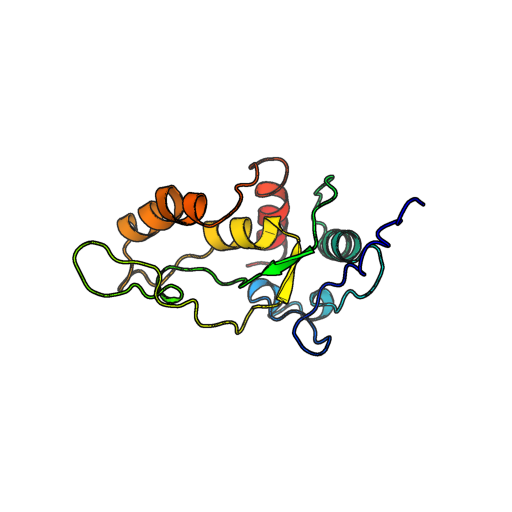31 119 TRP A O 1
ATOM 963 N N . TYR A 1 120 ? -1.443 2.614 12.343 1.00 93.00 120 TYR A N 1
ATOM 964 C CA . TYR A 1 120 ? -0.157 2.071 11.911 1.00 93.00 120 TYR A CA 1
ATOM 965 C C . TYR A 1 120 ? 0.393 1.001 12.856 1.00 93.00 120 TYR A C 1
ATOM 967 O O . TYR A 1 120 ? 0.939 -0.002 12.394 1.00 93.00 120 TYR A O 1
ATOM 975 N N . ALA A 1 121 ? 0.264 1.201 14.168 1.00 93.94 121 ALA A N 1
ATOM 976 C CA . ALA A 1 121 ? 0.882 0.335 15.166 1.00 93.94 121 ALA A CA 1
ATOM 977 C C . ALA A 1 121 ? 0.054 -0.916 15.486 1.00 93.94 121 ALA A C 1
ATOM 979 O O . ALA A 1 121 ? 0.616 -1.938 15.880 1.00 93.94 121 ALA A O 1
ATOM 980 N N . LYS A 1 122 ? -1.274 -0.844 15.343 1.00 93.69 122 LYS A N 1
ATOM 981 C CA . LYS A 1 122 ? -2.192 -1.904 15.776 1.00 93.69 122 LYS A CA 1
ATOM 982 C C . LYS A 1 122 ? -2.954 -2.527 14.620 1.00 93.69 122 LYS A C 1
ATOM 984 O O . LYS A 1 122 ? -2.921 -3.743 14.480 1.00 93.69 122 LYS A O 1
ATOM 989 N N . TYR A 1 123 ? -3.637 -1.731 13.799 1.00 92.19 123 TYR A N 1
ATOM 990 C CA . TYR A 1 123 ? -4.581 -2.280 12.821 1.00 92.19 123 TYR A CA 1
ATOM 991 C C . TYR A 1 123 ? -3.907 -2.746 11.528 1.00 92.19 123 TYR A C 1
ATOM 993 O O . TYR A 1 123 ? -4.204 -3.850 11.076 1.00 92.19 123 TYR A O 1
ATOM 1001 N N . LEU A 1 124 ? -2.958 -1.986 10.967 1.00 92.00 124 LEU A N 1
ATOM 1002 C CA . LEU A 1 124 ? -2.215 -2.418 9.774 1.00 92.00 124 LEU A CA 1
ATOM 1003 C C . LEU A 1 124 ? -1.520 -3.780 9.961 1.00 92.00 124 LEU A C 1
ATOM 1005 O O . LEU A 1 124 ? -1.712 -4.644 9.104 1.00 92.00 124 LEU A O 1
ATOM 1009 N N . PRO A 1 125 ? -0.792 -4.041 11.069 1.00 92.88 125 PRO A N 1
ATOM 1010 C CA . PRO A 1 125 ? -0.183 -5.349 11.318 1.00 92.88 125 PRO A CA 1
ATOM 1011 C C . PRO A 1 125 ? -1.173 -6.504 11.486 1.00 92.88 125 PRO A C 1
ATOM 1013 O O . PRO A 1 125 ? -0.781 -7.660 11.366 1.00 92.88 125 PRO A O 1
ATOM 1016 N N . MET A 1 126 ? -2.441 -6.221 11.801 1.00 91.12 126 MET A N 1
ATOM 1017 C CA . MET A 1 126 ? -3.472 -7.256 11.929 1.00 91.12 126 MET A CA 1
ATOM 1018 C C . MET A 1 126 ? -4.048 -7.687 10.579 1.00 91.12 126 MET A C 1
ATOM 1020 O O . MET A 1 126 ? -4.585 -8.790 10.486 1.00 91.12 126 MET A O 1
ATOM 1024 N N . ILE A 1 127 ? -3.991 -6.820 9.564 1.00 90.00 127 ILE A N 1
ATOM 1025 C CA . ILE A 1 127 ? -4.670 -7.036 8.277 1.00 90.00 127 ILE A CA 1
ATOM 1026 C C . ILE A 1 127 ? -3.710 -7.222 7.097 1.00 90.00 127 ILE A C 1
ATOM 1028 O O . ILE A 1 127 ? -4.149 -7.709 6.057 1.00 90.00 127 ILE A O 1
ATOM 1032 N N . LEU A 1 128 ? -2.427 -6.868 7.240 1.00 92.44 128 LEU A N 1
ATOM 1033 C CA . LEU A 1 128 ? -1.405 -7.010 6.199 1.00 92.44 128 LEU A CA 1
ATOM 1034 C C . LEU A 1 128 ? -0.180 -7.782 6.687 1.00 92.44 128 LEU A C 1
ATOM 1036 O O . LEU A 1 128 ? 0.233 -7.665 7.840 1.00 92.44 128 LEU A O 1
ATOM 1040 N N . ASP A 1 129 ? 0.459 -8.482 5.750 1.00 92.38 129 ASP A N 1
ATOM 1041 C CA . ASP A 1 129 ? 1.788 -9.044 5.959 1.00 92.38 129 ASP A CA 1
ATOM 1042 C C . ASP A 1 129 ? 2.816 -7.912 6.084 1.00 92.38 129 ASP A C 1
ATOM 1044 O O . ASP A 1 129 ? 2.990 -7.088 5.179 1.00 92.38 129 ASP A O 1
ATOM 1048 N N . LEU A 1 130 ? 3.504 -7.875 7.225 1.00 93.81 130 LEU A N 1
ATOM 1049 C CA . LEU A 1 130 ? 4.570 -6.915 7.479 1.00 93.81 130 LEU A CA 1
ATOM 1050 C C . LEU A 1 130 ? 5.786 -7.215 6.601 1.00 93.81 130 LEU A C 1
ATOM 1052 O O . LEU A 1 130 ? 6.166 -8.371 6.409 1.00 93.81 130 LEU A O 1
ATOM 1056 N N . VAL A 1 131 ? 6.451 -6.157 6.144 1.00 94.06 131 VAL A N 1
ATOM 1057 C CA . VAL A 1 131 ? 7.744 -6.252 5.457 1.00 94.06 131 VAL A CA 1
ATOM 1058 C C . VAL A 1 131 ? 8.804 -5.485 6.229 1.00 94.06 131 VAL A C 1
ATOM 1060 O O . VAL A 1 131 ? 8.495 -4.525 6.937 1.00 94.06 131 VAL A O 1
ATOM 1063 N N . ASP A 1 132 ? 10.057 -5.913 6.108 1.00 94.31 132 ASP A N 1
ATOM 1064 C CA . ASP A 1 132 ? 11.148 -5.291 6.843 1.00 94.31 132 ASP A CA 1
ATOM 1065 C C . ASP A 1 132 ? 11.578 -3.944 6.242 1.00 94.31 132 ASP A C 1
ATOM 1067 O O . ASP A 1 132 ? 11.424 -3.661 5.046 1.00 94.31 132 ASP A O 1
ATOM 1071 N N . ASP A 1 133 ? 12.159 -3.112 7.105 1.00 95.12 133 ASP A N 1
ATOM 1072 C CA . ASP A 1 133 ? 12.527 -1.748 6.751 1.00 95.12 133 ASP A CA 1
ATOM 1073 C C . ASP A 1 133 ? 13.623 -1.690 5.686 1.00 95.12 133 ASP A C 1
ATOM 1075 O O . ASP A 1 133 ? 13.537 -0.907 4.744 1.00 95.12 133 ASP A O 1
ATOM 1079 N N . LYS A 1 134 ? 14.665 -2.517 5.806 1.00 94.62 134 LYS A N 1
ATOM 1080 C CA . LYS A 1 134 ? 15.855 -2.414 4.950 1.00 94.62 134 LYS A CA 1
ATOM 1081 C C . LYS A 1 134 ? 15.635 -3.038 3.576 1.00 94.62 134 LYS A C 1
ATOM 1083 O O . LYS A 1 134 ? 16.129 -2.501 2.590 1.00 94.62 134 LYS A O 1
ATOM 1088 N N . GLY A 1 135 ? 14.934 -4.163 3.530 1.00 94.56 135 GLY A N 1
ATOM 1089 C CA . GLY A 1 135 ? 14.713 -4.969 2.339 1.00 94.56 135 GLY A CA 1
ATOM 1090 C C . GLY A 1 135 ? 13.551 -4.495 1.478 1.00 94.56 135 GLY A C 1
ATOM 1091 O O . GLY A 1 135 ? 13.581 -4.741 0.276 1.00 94.56 135 GLY A O 1
ATOM 1092 N N . PHE A 1 136 ? 12.555 -3.810 2.053 1.00 95.38 136 PHE A N 1
ATOM 1093 C CA . PHE A 1 136 ? 11.345 -3.415 1.324 1.00 95.38 136 PHE A CA 1
ATOM 1094 C C . PHE A 1 136 ? 10.961 -1.953 1.533 1.00 95.38 136 PHE A C 1
ATOM 1096 O O . PHE A 1 136 ? 10.874 -1.207 0.554 1.00 95.38 136 PHE A O 1
ATOM 1103 N N . TYR A 1 137 ? 10.744 -1.525 2.782 1.00 95.19 137 TYR A N 1
ATOM 1104 C CA . TYR A 1 137 ? 10.152 -0.209 3.035 1.00 95.19 137 TYR A CA 1
ATOM 1105 C C . TYR A 1 137 ? 11.073 0.942 2.625 1.00 95.19 137 TYR A C 1
ATOM 1107 O O . TYR A 1 137 ? 10.628 1.849 1.931 1.00 95.19 137 TYR A O 1
ATOM 1115 N N . HIS A 1 138 ? 12.359 0.912 2.989 1.00 95.56 138 HIS A N 1
ATOM 1116 C CA . HIS A 1 138 ? 13.305 1.965 2.623 1.00 95.56 138 HIS A CA 1
ATOM 1117 C C . HIS A 1 138 ? 13.524 2.052 1.105 1.00 95.56 138 HIS A C 1
ATOM 1119 O O . HIS A 1 138 ? 13.363 3.153 0.587 1.00 95.56 138 HIS A O 1
ATOM 1125 N N . PRO A 1 139 ? 13.819 0.966 0.354 1.00 94.94 139 PRO A N 1
ATOM 1126 C CA . PRO A 1 139 ? 13.899 1.034 -1.111 1.00 94.94 139 PRO A CA 1
ATOM 1127 C C . PRO A 1 139 ? 12.638 1.614 -1.764 1.00 94.94 139 PRO A C 1
ATOM 1129 O O . PRO A 1 139 ? 12.728 2.444 -2.669 1.00 94.94 139 PRO A O 1
ATOM 1132 N N . TRP A 1 140 ? 11.455 1.220 -1.284 1.00 94.44 140 TRP A N 1
ATOM 1133 C CA . TRP A 1 140 ? 10.190 1.778 -1.759 1.00 94.44 140 TRP A CA 1
ATOM 1134 C C . TRP A 1 140 ? 10.048 3.269 -1.418 1.00 94.44 140 TRP A C 1
ATOM 1136 O O . TRP A 1 140 ? 9.660 4.067 -2.271 1.00 94.44 140 TRP A O 1
ATOM 1146 N N . LEU A 1 141 ? 10.409 3.666 -0.197 1.00 93.56 141 LEU A N 1
ATOM 1147 C CA . LEU A 1 141 ? 10.337 5.047 0.275 1.00 93.56 141 LEU A CA 1
ATOM 1148 C C . LEU A 1 141 ? 11.296 5.963 -0.498 1.00 93.56 141 LEU A C 1
ATOM 1150 O O . LEU A 1 141 ? 10.919 7.076 -0.862 1.00 93.56 141 LEU A O 1
ATOM 1154 N N . TRP A 1 142 ? 12.506 5.486 -0.802 1.00 92.69 142 TRP A N 1
ATOM 1155 C CA . TRP A 1 142 ? 13.458 6.192 -1.660 1.00 92.69 142 TRP A CA 1
ATOM 1156 C C . TRP A 1 142 ? 12.873 6.459 -3.041 1.00 92.69 142 TRP A C 1
ATOM 1158 O O . TRP A 1 142 ? 13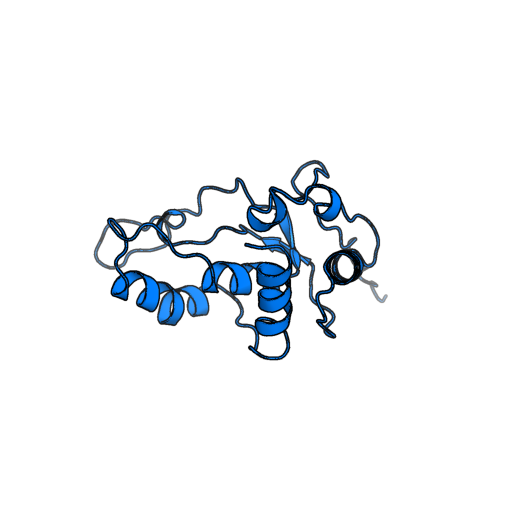.000 7.572 -3.547 1.00 92.69 142 TRP A O 1
ATOM 1168 N N . PHE A 1 143 ? 12.182 5.479 -3.628 1.00 90.56 143 PHE A N 1
ATOM 1169 C CA . PHE A 1 143 ? 11.470 5.683 -4.884 1.00 90.56 143 PHE A CA 1
ATOM 1170 C C . PHE A 1 143 ? 10.415 6.793 -4.764 1.00 90.56 143 PHE A C 1
ATOM 1172 O O . PHE A 1 143 ? 10.431 7.708 -5.589 1.00 90.56 143 PHE A O 1
ATOM 1179 N N . VAL A 1 144 ? 9.556 6.759 -3.738 1.00 89.38 144 VAL A N 1
ATOM 1180 C CA . VAL A 1 144 ? 8.510 7.779 -3.530 1.00 89.38 144 VAL A CA 1
ATOM 1181 C C . VAL A 1 144 ? 9.127 9.180 -3.454 1.00 89.38 144 VAL A C 1
ATOM 1183 O O . VAL A 1 144 ? 8.741 10.059 -4.224 1.00 89.38 144 VAL A O 1
ATOM 1186 N N . PHE A 1 145 ? 10.169 9.359 -2.637 1.00 88.25 145 PHE A N 1
ATOM 1187 C CA . PHE A 1 145 ? 10.859 10.647 -2.526 1.00 88.25 145 PHE A CA 1
ATOM 1188 C C . PHE A 1 145 ? 11.598 11.056 -3.809 1.00 88.25 145 PHE A C 1
ATOM 1190 O O . PHE A 1 145 ? 11.591 12.233 -4.166 1.00 88.25 145 PHE A O 1
ATOM 1197 N N . SER A 1 146 ? 12.198 10.110 -4.545 1.00 85.69 146 SER A N 1
ATOM 1198 C CA . SER A 1 146 ? 12.934 10.399 -5.790 1.00 85.69 146 SER A CA 1
ATOM 1199 C C . SER A 1 146 ? 12.055 10.992 -6.894 1.00 85.69 146 SER A C 1
ATOM 1201 O O . SER A 1 146 ? 12.557 11.648 -7.807 1.00 85.69 146 SER A O 1
ATOM 1203 N N . LYS A 1 147 ? 10.741 10.758 -6.826 1.00 77.31 147 LYS A N 1
ATOM 1204 C CA . LYS A 1 147 ? 9.759 11.246 -7.799 1.00 77.31 147 LYS A CA 1
ATOM 1205 C C . LYS A 1 147 ? 9.068 12.541 -7.366 1.00 77.31 147 LYS A C 1
ATOM 1207 O O . LYS A 1 147 ? 8.210 13.027 -8.104 1.00 77.31 147 LYS A O 1
ATOM 1212 N N . GLY A 1 148 ? 9.489 13.121 -6.237 1.00 61.03 148 GLY A N 1
ATOM 1213 C CA . GLY A 1 148 ? 8.999 14.404 -5.733 1.00 61.03 148 GLY A CA 1
ATOM 1214 C C . GLY A 1 148 ? 7.607 14.326 -5.108 1.00 61.03 148 GLY A C 1
ATOM 1215 O O . GLY A 1 148 ? 6.827 15.262 -5.284 1.00 61.03 148 GLY A O 1
ATOM 1216 N N . ILE A 1 149 ? 7.286 13.213 -4.435 1.00 58.69 149 ILE A N 1
ATOM 1217 C CA . ILE A 1 149 ? 5.984 12.971 -3.791 1.00 58.69 149 ILE A CA 1
ATOM 1218 C C . ILE A 1 149 ? 6.151 12.689 -2.294 1.00 58.69 149 ILE A C 1
ATOM 1220 O O . ILE A 1 149 ? 7.198 12.127 -1.897 1.00 58.69 149 ILE A O 1
#

InterPro domains:
  IPR002575 Aminoglycoside phosphotransferase [PF01636] (31-99)
  IPR011009 Protein kinase-like domain superfamily [SSF56112] (34-129)

Secondary structure (DSSP, 8-state):
-----------B-BGGGBPP--GGGTT-GGGS--B-STTHHHHHHHHHT----S---EEEE-S---GGGSPBPSSSS--B-----GGG-EEEETHHHHHHHHHPPPPTTTS-HHHHHHIIIIIHHHHS----IIIIIHHHHHHHHHTT-

Solvent-accessible surface area (backbone atoms only — not comparable to full-atom values): 8916 Å² total; per-residue (Å²): 135,85,80,78,78,74,77,74,82,40,51,31,25,16,88,91,70,34,47,46,52,46,74,92,34,70,89,41,61,90,69,32,54,53,29,79,45,84,55,16,64,57,53,55,26,61,77,53,69,36,73,55,95,65,98,65,59,73,35,83,33,52,62,62,68,46,74,90,32,44,47,59,40,86,70,99,76,57,44,80,67,47,79,54,75,63,79,34,30,28,30,39,47,56,65,50,44,48,47,48,42,70,66,65,80,72,63,56,93,86,39,41,73,67,57,49,49,45,40,58,73,53,51,44,65,73,78,42,78,82,73,52,56,80,63,43,42,46,34,50,48,51,36,44,51,76,72,77,96

Sequence (149 aa):
MHRTTAGRARQLYRFGKQPLTEAFLKFHPDLAGPFQVANAVRQFQDARGIEINSDVPNVFTHNDLVPPNTPLSPGPNPKVAAIIDFGQAGWYPAYWEYCKGRRVRVDQEHFDNAAQEEWYAKYLPMILDLVDDKGFYHPWLWFVFSKGI

Foldseek 3Di:
DDPPPPPDAQWWAAPPRHFFPAPLCPVPSVLRDGQRHNPSQVVSCVSLVQPAPDDFGWDWALNDDDPVQFDWDDDPDTDRPDGDDSVRIITHGQLRNLLSLLPDDDDCVVAPPVNSVCCNVPVSVVPGDDDDCPNRNVSVVCSSVVSPD

Nearest PDB structures (foldseek):
  6q1f-assembly1_J  TM=2.957E-01  e=9.032E+00  Human herpesvirus 6 strain Z29